Protein AF-A0A4Q2LKN0-F1 (afdb_monomer_lite)

Structure (mmCIF, N/CA/C/O backbone):
data_AF-A0A4Q2LKN0-F1
#
_entry.id   AF-A0A4Q2LKN0-F1
#
loop_
_atom_site.group_PDB
_atom_site.id
_atom_site.type_symbol
_atom_site.label_atom_id
_atom_site.label_alt_id
_atom_site.label_comp_id
_atom_site.label_asym_id
_atom_site.label_entity_id
_atom_site.label_seq_id
_atom_site.pdbx_PDB_ins_code
_atom_site.Cartn_x
_atom_site.Cartn_y
_atom_site.Cartn_z
_atom_site.occupancy
_atom_site.B_iso_or_equiv
_atom_site.auth_seq_id
_atom_site.auth_comp_id
_atom_site.auth_asym_id
_atom_site.auth_atom_id
_atom_site.pdbx_PDB_model_num
ATOM 1 N N . MET A 1 1 ? -2.452 11.863 -11.980 1.00 56.59 1 MET A N 1
ATOM 2 C CA . MET A 1 1 ? -1.831 11.458 -10.700 1.00 56.59 1 MET A CA 1
ATOM 3 C C . MET A 1 1 ? -2.879 10.856 -9.766 1.00 56.59 1 MET A C 1
ATOM 5 O O . MET A 1 1 ? -2.726 9.699 -9.407 1.00 56.59 1 MET A O 1
ATOM 9 N N . GLU A 1 2 ? -3.987 11.557 -9.486 1.00 64.88 2 GLU A N 1
ATOM 10 C CA . GLU A 1 2 ? -5.087 11.066 -8.623 1.00 64.88 2 GLU A CA 1
ATOM 11 C C . GLU A 1 2 ? -5.722 9.738 -9.073 1.00 64.88 2 GLU A C 1
ATOM 13 O O . GLU A 1 2 ? -5.998 8.880 -8.241 1.00 64.88 2 GLU A O 1
ATOM 18 N N . HIS A 1 3 ? -5.898 9.520 -10.384 1.00 76.50 3 HIS A N 1
ATOM 19 C CA . HIS A 1 3 ? -6.513 8.285 -10.893 1.00 76.50 3 HIS A CA 1
ATOM 20 C C . HIS A 1 3 ? -5.721 7.023 -10.511 1.00 76.50 3 HIS A C 1
ATOM 22 O O . HIS A 1 3 ? -6.300 6.041 -10.052 1.00 76.50 3 HIS A O 1
ATOM 28 N N . ASN A 1 4 ? -4.387 7.074 -10.611 1.00 86.88 4 ASN A N 1
ATOM 29 C CA . ASN A 1 4 ? -3.534 5.953 -10.215 1.00 86.88 4 ASN A CA 1
ATOM 30 C C . ASN A 1 4 ? -3.597 5.724 -8.701 1.00 86.88 4 ASN A C 1
ATOM 32 O O . ASN A 1 4 ? -3.577 4.581 -8.261 1.00 86.88 4 ASN A O 1
ATOM 36 N N . MET A 1 5 ? -3.718 6.788 -7.902 1.00 91.00 5 MET A N 1
ATOM 37 C CA . MET A 1 5 ? -3.826 6.664 -6.448 1.00 91.00 5 MET A CA 1
ATOM 38 C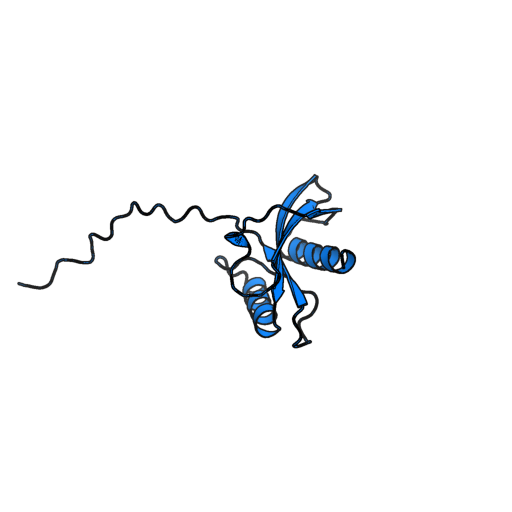 C . MET A 1 5 ? -5.136 6.003 -6.020 1.00 91.00 5 MET A C 1
ATOM 40 O O . MET A 1 5 ? -5.104 5.165 -5.128 1.00 91.00 5 MET A O 1
ATOM 44 N N . ILE A 1 6 ? -6.260 6.307 -6.680 1.00 94.19 6 ILE A N 1
ATOM 45 C CA . ILE A 1 6 ? -7.534 5.610 -6.437 1.00 94.19 6 ILE A CA 1
ATOM 46 C C . ILE A 1 6 ? -7.400 4.113 -6.718 1.00 94.19 6 ILE A C 1
ATOM 48 O O . ILE A 1 6 ? -7.827 3.310 -5.895 1.00 94.19 6 ILE A O 1
ATOM 52 N N . ILE A 1 7 ? -6.773 3.728 -7.833 1.00 95.69 7 ILE A N 1
ATOM 53 C CA . ILE A 1 7 ? -6.571 2.312 -8.180 1.00 95.69 7 ILE A CA 1
ATOM 54 C C . ILE A 1 7 ? -5.670 1.624 -7.148 1.00 95.69 7 ILE A C 1
ATOM 56 O O . ILE A 1 7 ? -5.974 0.527 -6.689 1.00 95.69 7 ILE A O 1
ATOM 60 N N . ILE A 1 8 ? -4.575 2.274 -6.751 1.00 96.12 8 ILE A N 1
ATOM 61 C CA . ILE A 1 8 ? -3.635 1.724 -5.769 1.00 96.12 8 ILE A CA 1
ATOM 62 C C . ILE A 1 8 ? -4.296 1.604 -4.381 1.00 96.12 8 ILE A C 1
ATOM 64 O O . ILE A 1 8 ? -4.141 0.578 -3.721 1.00 96.12 8 ILE A O 1
ATOM 68 N N . ALA A 1 9 ? -5.075 2.605 -3.953 1.00 96.38 9 ALA A N 1
ATOM 69 C CA . ALA A 1 9 ? -5.861 2.542 -2.717 1.00 96.38 9 ALA A CA 1
ATOM 70 C C . ALA A 1 9 ? -6.901 1.418 -2.771 1.00 96.38 9 ALA A C 1
ATOM 72 O O . ALA A 1 9 ? -7.061 0.685 -1.800 1.00 96.38 9 ALA A O 1
ATOM 73 N N . GLN A 1 10 ? -7.582 1.263 -3.909 1.00 97.50 10 GLN A N 1
ATOM 74 C CA . GLN A 1 10 ? -8.560 0.202 -4.120 1.00 97.50 10 GLN A CA 1
ATOM 75 C C . GLN A 1 10 ? -7.911 -1.185 -4.021 1.00 97.50 10 GLN A C 1
ATOM 77 O O . GLN A 1 10 ? -8.448 -2.052 -3.338 1.00 97.50 10 GLN A O 1
ATOM 82 N N . GLY A 1 11 ? -6.729 -1.380 -4.610 1.00 96.69 11 GLY A N 1
ATOM 83 C CA . GLY A 1 11 ? -5.998 -2.642 -4.490 1.00 96.69 11 GLY A CA 1
ATOM 84 C C . GLY A 1 11 ? -5.598 -2.969 -3.048 1.00 96.69 11 GLY A C 1
ATOM 85 O O . GLY A 1 11 ? -5.751 -4.107 -2.609 1.00 96.69 11 GLY A O 1
ATOM 86 N N . LEU A 1 12 ? -5.172 -1.974 -2.260 1.00 96.81 12 LEU A N 1
ATOM 87 C CA . LEU A 1 12 ? -4.929 -2.183 -0.827 1.00 96.81 12 LEU A CA 1
ATOM 88 C C . LEU A 1 12 ? -6.229 -2.503 -0.067 1.00 96.81 12 LEU A C 1
ATOM 90 O O . LEU A 1 12 ? -6.241 -3.385 0.790 1.00 96.81 12 LEU A O 1
ATOM 94 N N . ALA A 1 13 ? -7.330 -1.822 -0.388 1.00 96.12 13 ALA A N 1
ATOM 95 C CA . ALA A 1 13 ? -8.633 -2.067 0.225 1.00 96.12 13 ALA A CA 1
ATOM 96 C C . ALA A 1 13 ? -9.143 -3.494 -0.034 1.00 96.12 13 ALA A C 1
ATOM 98 O O . ALA A 1 13 ? -9.772 -4.087 0.841 1.00 96.12 13 ALA A O 1
ATOM 99 N N . GLU A 1 14 ? -8.850 -4.060 -1.206 1.00 96.06 14 GLU A N 1
ATOM 100 C CA . GLU A 1 14 ? -9.156 -5.452 -1.549 1.00 96.06 14 GLU A CA 1
ATOM 101 C C . GLU A 1 14 ? -8.323 -6.436 -0.729 1.00 96.06 14 GLU A C 1
ATOM 103 O O . GLU A 1 14 ? -8.884 -7.361 -0.140 1.00 96.06 14 GLU A O 1
ATOM 108 N N . VAL A 1 15 ? -7.013 -6.192 -0.612 1.00 94.81 15 VAL A N 1
ATOM 109 C CA . VAL A 1 15 ? -6.111 -6.975 0.250 1.00 94.81 15 VAL A CA 1
ATOM 110 C C . VAL A 1 15 ? -6.606 -6.986 1.701 1.00 94.81 15 VAL A C 1
ATOM 112 O O . VAL A 1 15 ? -6.625 -8.033 2.346 1.00 94.81 15 VAL A O 1
ATOM 115 N N . LEU A 1 16 ? -7.044 -5.829 2.206 1.00 93.25 16 LEU A N 1
ATOM 116 C CA . LEU A 1 16 ? -7.513 -5.643 3.583 1.00 93.25 16 LEU A CA 1
ATOM 117 C C . LEU A 1 16 ? -9.009 -5.943 3.788 1.00 93.25 16 LEU A C 1
ATOM 119 O O . LEU A 1 16 ? -9.499 -5.852 4.914 1.00 93.25 16 LEU A O 1
ATOM 123 N N . GLN A 1 17 ? -9.744 -6.285 2.726 1.00 94.31 17 GLN A N 1
ATOM 124 C CA . GLN A 1 17 ? -11.188 -6.552 2.751 1.00 94.31 17 GLN A CA 1
ATOM 125 C C . GLN A 1 17 ? -12.029 -5.388 3.323 1.00 94.31 17 GLN A C 1
ATOM 127 O O . GLN A 1 17 ? -12.986 -5.595 4.070 1.00 94.31 17 GLN A O 1
ATOM 132 N N . ARG A 1 18 ? -11.685 -4.142 2.970 1.00 91.75 18 ARG A N 1
ATOM 133 C CA . ARG A 1 18 ? -12.349 -2.908 3.452 1.00 91.75 18 ARG A CA 1
ATOM 134 C C . ARG A 1 18 ? -13.510 -2.429 2.579 1.00 91.75 18 ARG A C 1
ATOM 136 O O . ARG A 1 18 ? -14.249 -1.527 2.967 1.00 91.75 18 ARG A O 1
ATOM 143 N N . GLY A 1 19 ? -13.704 -3.058 1.423 1.00 93.88 19 GLY A N 1
ATOM 144 C CA . GLY A 1 19 ? -14.730 -2.687 0.452 1.00 93.88 19 GLY A CA 1
ATOM 145 C C . GLY A 1 19 ? -14.224 -1.673 -0.572 1.00 93.88 19 GLY A C 1
ATOM 146 O O . GLY A 1 19 ? -13.027 -1.580 -0.839 1.00 93.88 19 GLY A O 1
ATOM 147 N N . LYS A 1 20 ? -15.150 -0.949 -1.203 1.00 96.62 20 LYS A N 1
ATOM 148 C CA . LYS A 1 20 ? -14.836 -0.064 -2.327 1.00 96.62 20 LYS A CA 1
ATOM 149 C C . LYS A 1 20 ? -14.480 1.345 -1.864 1.00 96.62 20 LYS A C 1
ATOM 151 O O . LYS A 1 20 ? -15.192 1.942 -1.053 1.00 96.62 20 LYS A O 1
ATOM 156 N N . VAL A 1 21 ? -13.394 1.880 -2.411 1.00 96.25 21 VAL A N 1
ATOM 157 C CA . VAL A 1 21 ? -12.941 3.253 -2.187 1.00 96.25 21 VAL A CA 1
ATOM 158 C C . VAL A 1 21 ? -13.881 4.218 -2.901 1.00 96.25 21 VAL A C 1
ATOM 160 O O . VAL A 1 21 ? -14.131 4.103 -4.101 1.00 96.25 21 VAL A O 1
ATOM 163 N N . ARG A 1 22 ? -14.396 5.193 -2.152 1.00 94.69 22 ARG A N 1
ATOM 164 C CA . ARG A 1 22 ? -15.281 6.245 -2.657 1.00 94.69 22 ARG A CA 1
ATOM 165 C C . ARG A 1 22 ? -14.530 7.548 -2.897 1.00 94.69 22 ARG A C 1
ATOM 167 O O . ARG A 1 22 ? -14.785 8.221 -3.892 1.00 94.69 22 ARG A O 1
ATOM 174 N N . HIS A 1 23 ? -13.664 7.932 -1.964 1.00 93.81 23 HIS A N 1
ATOM 175 C CA . HIS A 1 23 ? -13.000 9.230 -1.991 1.00 93.81 23 HIS A CA 1
ATOM 176 C C . HIS A 1 23 ? -11.638 9.186 -1.296 1.00 93.81 23 HIS A C 1
ATOM 178 O O . HIS A 1 23 ? -11.446 8.394 -0.372 1.00 93.81 23 HIS A O 1
ATOM 184 N N 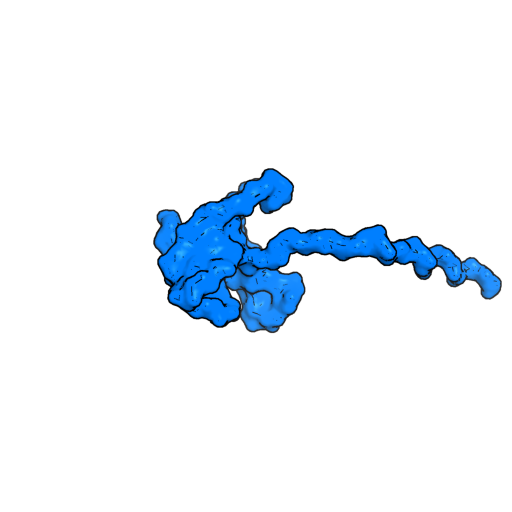. LEU A 1 24 ? -10.724 10.046 -1.748 1.00 94.81 24 LEU A N 1
ATOM 185 C CA . LEU A 1 24 ? -9.388 10.230 -1.194 1.00 94.81 24 LEU A CA 1
ATOM 186 C C . LEU A 1 24 ? -9.200 11.698 -0.816 1.00 94.81 24 LEU A C 1
ATOM 188 O O . LEU A 1 24 ? -9.459 12.576 -1.637 1.00 94.81 24 LEU A O 1
ATOM 192 N N . GLU A 1 25 ? -8.699 11.947 0.387 1.00 94.00 25 GLU A N 1
ATOM 193 C CA . GLU A 1 25 ? -8.377 13.281 0.896 1.00 94.00 25 GLU A CA 1
ATOM 194 C C . GLU A 1 25 ? -6.916 13.308 1.360 1.00 94.00 25 GLU A C 1
ATOM 196 O O . GLU A 1 25 ? -6.391 12.325 1.885 1.00 94.00 25 GLU A O 1
ATOM 201 N N . GLN A 1 26 ? -6.221 14.428 1.156 1.00 90.69 26 GLN A N 1
ATOM 202 C CA . GLN A 1 26 ? -4.849 14.567 1.641 1.00 90.69 26 GLN A CA 1
ATOM 203 C C . GLN A 1 26 ? -4.857 14.626 3.173 1.00 90.69 26 GLN A C 1
ATOM 205 O O . GLN A 1 26 ? -5.387 15.567 3.761 1.00 90.69 26 GLN A O 1
ATOM 210 N N . GLY A 1 27 ? -4.233 13.638 3.811 1.00 87.38 27 GLY A N 1
ATOM 211 C CA . GLY A 1 27 ? -4.061 13.596 5.257 1.00 87.38 27 GLY A CA 1
ATOM 212 C C . GLY A 1 27 ? -2.890 14.460 5.726 1.00 87.38 27 GLY A C 1
ATOM 213 O O . GLY A 1 27 ? -1.998 14.833 4.952 1.00 87.38 27 GLY A O 1
ATOM 214 N N . PHE A 1 28 ? -2.878 14.751 7.027 1.00 83.88 28 PHE A N 1
ATOM 215 C CA . PHE A 1 28 ? -1.787 15.471 7.680 1.00 83.88 28 PHE A CA 1
ATOM 216 C C . PHE A 1 28 ? -0.626 14.534 8.038 1.00 83.88 28 PHE A C 1
ATOM 218 O O . PHE A 1 28 ? -0.823 13.412 8.515 1.00 83.88 28 PHE A O 1
ATOM 225 N N . MET A 1 29 ? 0.598 15.019 7.842 1.00 81.88 29 MET A N 1
ATOM 226 C CA . MET A 1 29 ? 1.814 14.296 8.189 1.00 81.88 29 MET A CA 1
ATOM 227 C C . MET A 1 29 ? 2.822 15.268 8.794 1.00 81.88 29 MET A C 1
ATOM 229 O O . MET A 1 29 ? 3.095 16.325 8.220 1.00 81.88 29 MET A O 1
ATOM 233 N N . THR A 1 30 ? 3.347 14.920 9.964 1.00 79.94 30 THR A N 1
ATOM 234 C CA . THR A 1 30 ? 4.373 15.703 10.658 1.00 79.94 30 THR A CA 1
ATOM 235 C 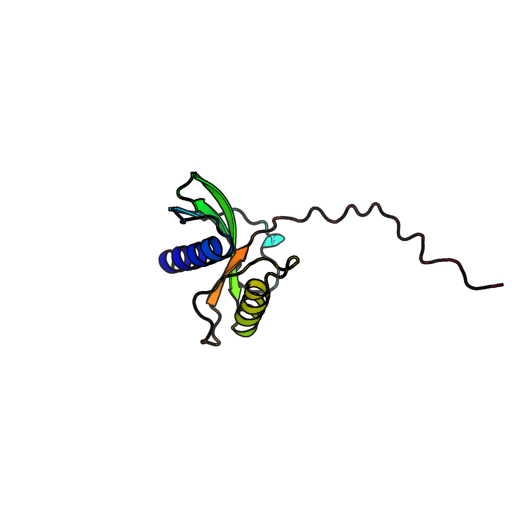C . THR A 1 30 ? 5.733 15.545 9.979 1.00 79.94 30 THR A C 1
ATOM 237 O O . THR A 1 30 ? 5.986 14.572 9.267 1.00 79.94 30 THR A O 1
ATOM 240 N N . ASP A 1 31 ? 6.657 16.470 10.239 1.00 74.31 31 ASP A N 1
ATOM 241 C CA . ASP A 1 31 ? 8.017 16.380 9.690 1.00 74.31 31 ASP A CA 1
ATOM 242 C C . ASP A 1 31 ? 8.779 15.144 10.193 1.00 74.31 31 ASP A C 1
ATOM 244 O O . ASP A 1 31 ? 9.593 14.579 9.467 1.00 74.31 31 ASP A O 1
ATOM 248 N N . ALA A 1 32 ? 8.468 14.664 11.402 1.00 73.00 32 ALA A N 1
ATOM 249 C CA . ALA A 1 32 ? 9.018 13.415 11.928 1.00 73.00 32 ALA A CA 1
ATOM 250 C C . ALA A 1 32 ? 8.537 12.179 11.142 1.00 73.00 32 ALA A C 1
ATOM 252 O O . ALA A 1 32 ? 9.285 11.214 10.999 1.00 73.00 32 ALA A O 1
ATOM 253 N N . GLU A 1 33 ? 7.309 12.212 10.616 1.00 72.50 33 GLU A N 1
ATOM 254 C CA . GLU A 1 33 ? 6.700 11.116 9.850 1.00 72.50 33 GLU A CA 1
ATOM 255 C C . GLU A 1 33 ? 7.111 11.114 8.373 1.00 72.50 33 GLU A C 1
ATOM 257 O O . GLU A 1 33 ? 7.141 10.054 7.754 1.00 72.50 33 GLU A O 1
ATOM 262 N N . ARG A 1 34 ? 7.486 12.272 7.809 1.00 69.38 34 ARG A N 1
ATOM 263 C CA . ARG A 1 34 ? 8.039 12.374 6.441 1.00 69.38 34 ARG A CA 1
ATOM 264 C C . ARG A 1 34 ? 9.315 11.562 6.254 1.00 69.38 34 ARG A C 1
ATOM 266 O O . ARG A 1 34 ? 9.625 11.161 5.135 1.00 69.38 34 ARG A O 1
ATOM 273 N N . GLY A 1 35 ? 10.012 11.267 7.350 1.00 64.12 35 GLY A N 1
ATOM 274 C CA . GLY A 1 35 ? 11.272 10.548 7.318 1.00 64.12 35 GLY A CA 1
ATOM 275 C C . GLY A 1 35 ? 12.371 11.350 6.616 1.00 64.12 35 GLY A C 1
ATOM 276 O O . GLY A 1 35 ? 12.153 12.399 6.020 1.00 64.12 35 GLY A O 1
ATOM 277 N N . TRP A 1 36 ? 13.595 10.840 6.702 1.00 59.03 36 TRP A N 1
A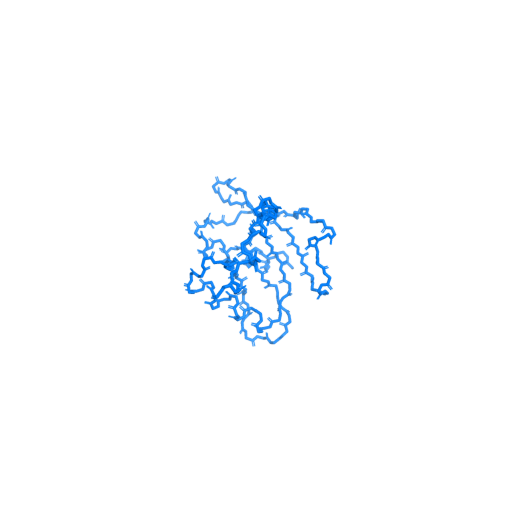TOM 278 C CA . TRP A 1 36 ? 14.780 11.462 6.097 1.00 59.03 36 TRP A CA 1
ATOM 279 C C . TRP A 1 36 ? 15.268 10.676 4.873 1.00 59.03 36 TRP A C 1
ATOM 281 O O . TRP A 1 36 ? 16.349 10.939 4.356 1.00 59.03 36 TRP A O 1
ATOM 291 N N . SER A 1 37 ? 14.501 9.676 4.415 1.00 56.12 37 SER A N 1
ATOM 292 C CA . SER A 1 37 ? 14.962 8.696 3.422 1.00 56.12 37 SER A CA 1
ATOM 293 C C . SER A 1 37 ? 14.918 9.198 1.974 1.00 56.12 37 SER A C 1
ATOM 295 O O . SER A 1 37 ? 15.135 8.404 1.063 1.00 56.12 37 SER A O 1
ATOM 297 N N . GLY A 1 38 ? 14.597 10.477 1.745 1.00 64.38 38 GLY A N 1
ATOM 298 C CA . GLY A 1 38 ? 14.524 11.087 0.412 1.00 64.38 38 GLY A CA 1
ATOM 299 C C . GLY A 1 38 ? 13.403 10.563 -0.496 1.00 64.38 38 GLY A C 1
ATOM 300 O O . GLY A 1 38 ? 13.321 10.997 -1.640 1.00 64.38 38 GLY A O 1
ATOM 301 N N . ALA A 1 39 ? 12.551 9.651 -0.014 1.00 74.50 39 ALA A N 1
ATOM 302 C CA . ALA A 1 39 ? 11.401 9.132 -0.751 1.00 74.50 39 ALA A CA 1
ATOM 303 C C . ALA A 1 39 ? 10.162 9.996 -0.469 1.00 74.50 39 ALA A C 1
ATOM 305 O O . ALA A 1 39 ? 9.933 10.368 0.682 1.00 74.50 39 ALA A O 1
ATOM 306 N N . ASP A 1 40 ? 9.364 10.299 -1.497 1.00 84.19 40 ASP A N 1
ATOM 307 C CA . ASP A 1 40 ? 8.095 11.016 -1.319 1.00 84.19 40 ASP A CA 1
ATOM 308 C C . ASP A 1 40 ? 7.092 10.094 -0.607 1.00 84.19 40 ASP A C 1
ATOM 310 O O . ASP A 1 40 ? 6.779 8.995 -1.081 1.00 84.19 40 ASP A O 1
ATOM 314 N N . VAL A 1 41 ? 6.637 10.535 0.568 1.00 89.12 41 VAL A N 1
ATOM 315 C CA . VAL A 1 41 ? 5.679 9.835 1.425 1.00 89.12 41 VAL A CA 1
ATOM 316 C C . VAL A 1 41 ? 4.508 10.768 1.702 1.00 89.12 41 VAL A C 1
ATOM 318 O O . VAL A 1 41 ? 4.688 11.927 2.083 1.00 89.12 41 VAL A O 1
ATOM 321 N N . ARG A 1 42 ? 3.287 10.256 1.537 1.00 90.19 42 ARG A N 1
ATOM 322 C CA . ARG A 1 42 ? 2.044 11.007 1.727 1.00 90.19 42 ARG A CA 1
ATOM 323 C C . ARG A 1 42 ? 1.050 10.176 2.516 1.00 90.19 42 ARG A C 1
ATOM 325 O O . ARG A 1 42 ? 0.746 9.054 2.132 1.00 90.19 42 ARG A O 1
ATOM 332 N N . ARG A 1 43 ? 0.479 10.742 3.577 1.00 92.50 43 ARG A N 1
ATOM 333 C CA . ARG A 1 43 ? -0.704 10.166 4.225 1.00 92.50 43 ARG A CA 1
ATOM 334 C C . ARG A 1 43 ? -1.953 10.606 3.472 1.00 92.50 43 ARG A C 1
ATOM 336 O O . ARG A 1 43 ? -2.130 11.797 3.232 1.00 92.50 43 ARG A O 1
ATOM 343 N N . ILE A 1 44 ? -2.805 9.657 3.116 1.00 94.00 44 ILE A N 1
ATOM 344 C CA . ILE A 1 44 ? -4.081 9.882 2.438 1.00 94.00 44 ILE A CA 1
ATOM 345 C C . ILE A 1 44 ? -5.190 9.305 3.310 1.00 94.00 44 ILE A C 1
ATOM 347 O O . ILE A 1 44 ? -5.098 8.166 3.762 1.00 94.00 44 ILE A O 1
ATOM 351 N N . GLU A 1 45 ? -6.229 10.091 3.554 1.00 95.06 45 GLU A N 1
ATOM 352 C CA . GLU A 1 45 ? -7.463 9.614 4.165 1.00 95.06 45 GLU A CA 1
ATOM 353 C C . GLU A 1 45 ? -8.347 8.997 3.081 1.00 95.06 45 GLU A C 1
ATOM 355 O O . GLU A 1 45 ? -8.657 9.620 2.064 1.00 95.06 45 GLU A O 1
ATOM 360 N N . VAL A 1 46 ? -8.746 7.749 3.291 1.00 95.44 46 VAL A N 1
ATOM 361 C CA . VAL A 1 46 ? -9.588 6.969 2.390 1.00 95.44 46 VAL A CA 1
ATOM 362 C C . VAL A 1 46 ? -10.977 6.887 2.995 1.00 95.44 46 VAL A C 1
ATOM 364 O O . VAL A 1 46 ? -11.146 6.420 4.118 1.00 95.44 46 VAL A O 1
ATOM 367 N N . THR A 1 47 ? -11.983 7.322 2.241 1.00 95.81 47 THR A N 1
ATOM 368 C CA . THR A 1 47 ? -13.392 7.104 2.583 1.00 95.81 47 THR A CA 1
ATOM 369 C C . THR A 1 47 ? -13.945 5.983 1.715 1.00 95.81 47 THR A C 1
ATOM 371 O O . THR A 1 47 ? -13.891 6.067 0.484 1.00 95.81 47 THR A O 1
ATOM 374 N N . TYR A 1 48 ? -14.509 4.955 2.339 1.00 95.69 48 TYR A N 1
ATOM 375 C CA . TYR A 1 48 ? -15.130 3.819 1.656 1.00 95.69 48 TYR A CA 1
ATOM 376 C C . TYR A 1 48 ? -16.630 4.052 1.405 1.00 95.69 48 TYR A C 1
ATOM 378 O O . TYR A 1 48 ? -17.250 4.955 1.973 1.00 95.69 48 TYR A O 1
ATOM 386 N N . GLU A 1 49 ? -17.249 3.234 0.549 1.00 94.44 49 GLU A N 1
ATOM 387 C CA . GLU A 1 49 ? -18.685 3.342 0.232 1.00 94.44 49 GLU A CA 1
ATOM 388 C C . GLU A 1 49 ? -19.601 3.139 1.453 1.00 94.44 49 GLU A C 1
ATOM 390 O O . GLU A 1 49 ? -20.666 3.750 1.524 1.00 94.44 49 GLU A O 1
ATOM 395 N N . ASN A 1 50 ? -19.167 2.354 2.443 1.00 91.75 50 ASN A N 1
ATOM 396 C CA . ASN A 1 50 ? -19.883 2.155 3.710 1.00 91.75 50 ASN A CA 1
ATOM 397 C C . ASN A 1 50 ? -19.769 3.356 4.680 1.00 91.75 50 ASN A C 1
ATOM 399 O O . ASN A 1 50 ? -20.339 3.314 5.768 1.00 91.75 50 ASN A O 1
ATOM 403 N N . GLY A 1 51 ? -19.033 4.410 4.309 1.00 90.81 51 GLY A N 1
ATOM 404 C CA . GLY A 1 51 ? -18.795 5.598 5.131 1.00 90.81 51 GLY A CA 1
ATOM 405 C C . GLY A 1 51 ? -17.637 5.476 6.127 1.00 90.81 51 GLY A C 1
ATOM 406 O O . GLY A 1 51 ? -17.322 6.461 6.794 1.00 90.81 51 GLY A O 1
ATOM 407 N N . GLN A 1 52 ? -16.985 4.313 6.223 1.00 91.62 52 GLN A N 1
ATOM 408 C CA . GLN A 1 52 ? -15.776 4.137 7.026 1.00 91.62 52 GLN A CA 1
ATOM 409 C C . GLN A 1 52 ? -14.645 5.001 6.461 1.00 91.62 52 GLN A C 1
ATOM 411 O O . GLN A 1 52 ? -14.483 5.115 5.242 1.00 91.62 52 GLN A O 1
ATOM 416 N N . LYS A 1 53 ? -13.870 5.603 7.364 1.00 93.44 53 LYS A N 1
ATOM 417 C CA . LYS A 1 53 ? -12.670 6.371 7.040 1.00 93.44 53 LYS A CA 1
ATOM 418 C C . LYS A 1 53 ? -11.451 5.714 7.670 1.00 93.44 53 LYS A C 1
ATOM 420 O O . LYS A 1 53 ? -11.502 5.342 8.840 1.00 93.44 53 LYS A O 1
ATOM 425 N N . GLU A 1 54 ? -10.371 5.603 6.911 1.00 92.00 54 GLU A N 1
ATOM 426 C CA . GLU A 1 54 ? -9.077 5.095 7.374 1.00 92.00 54 GLU A CA 1
ATOM 427 C C . GLU A 1 54 ? -7.944 5.909 6.753 1.00 92.00 54 GLU A C 1
ATOM 429 O O . GLU A 1 54 ? -8.115 6.508 5.692 1.00 92.00 54 GLU A O 1
ATOM 434 N N . SER A 1 55 ? -6.782 5.936 7.400 1.00 93.50 55 SER A N 1
ATOM 435 C CA . SER A 1 55 ? -5.576 6.497 6.801 1.00 93.50 55 SER A CA 1
ATOM 436 C C . SER A 1 55 ? -4.768 5.414 6.087 1.00 93.50 55 SER A C 1
ATOM 438 O O . SER A 1 55 ? -4.734 4.253 6.489 1.00 93.50 55 SER A O 1
ATOM 440 N N . VAL A 1 56 ? -4.121 5.807 4.995 1.00 94.50 56 VAL A N 1
ATOM 441 C CA . VAL A 1 56 ? -3.238 4.971 4.180 1.00 94.50 56 VAL A CA 1
ATOM 442 C C . VAL A 1 56 ? -1.981 5.769 3.867 1.00 94.50 56 VAL A C 1
ATOM 444 O O . VAL A 1 56 ? -2.045 6.972 3.599 1.00 94.50 56 VAL A O 1
ATOM 447 N N . ILE A 1 57 ? -0.825 5.110 3.879 1.00 93.69 57 ILE A N 1
ATOM 448 C CA . ILE A 1 57 ? 0.444 5.724 3.499 1.00 93.69 57 ILE A CA 1
ATOM 449 C C . ILE A 1 57 ? 0.741 5.412 2.039 1.00 93.69 57 ILE A C 1
ATOM 451 O O . ILE A 1 57 ? 0.862 4.260 1.637 1.00 93.69 57 ILE A O 1
ATOM 455 N N . PHE A 1 58 ? 0.906 6.454 1.242 1.00 93.75 58 PHE A N 1
ATOM 456 C CA . PHE A 1 58 ? 1.452 6.377 -0.100 1.00 93.75 58 PHE A CA 1
ATOM 457 C C . PHE A 1 58 ? 2.945 6.646 -0.055 1.00 93.75 58 PHE A C 1
ATOM 459 O O . PHE A 1 58 ? 3.385 7.615 0.561 1.00 93.75 58 PHE A O 1
ATOM 466 N N . LYS A 1 59 ? 3.719 5.809 -0.738 1.00 92.12 59 LYS A N 1
ATOM 467 C CA . LYS A 1 59 ? 5.167 5.966 -0.851 1.00 92.12 59 LYS A CA 1
ATOM 468 C C . LYS A 1 59 ? 5.632 5.647 -2.265 1.00 92.12 59 LYS A C 1
ATOM 470 O O . LYS A 1 59 ? 5.186 4.658 -2.850 1.00 92.12 59 LYS A O 1
ATOM 475 N N . GLU A 1 60 ? 6.559 6.443 -2.791 1.00 92.31 60 GLU A N 1
ATOM 476 C CA . GLU A 1 60 ? 7.362 6.022 -3.941 1.00 92.31 60 GLU A CA 1
ATOM 477 C C . GLU A 1 60 ? 8.435 5.030 -3.488 1.00 92.31 60 GLU A C 1
ATOM 479 O O . GLU A 1 60 ? 9.291 5.334 -2.655 1.00 92.31 60 GLU A O 1
ATOM 484 N N . ALA A 1 61 ? 8.368 3.816 -4.025 1.00 92.00 61 ALA A N 1
ATOM 485 C CA . ALA A 1 61 ? 9.242 2.717 -3.643 1.00 92.00 61 ALA A CA 1
ATOM 486 C C . ALA A 1 61 ? 9.926 2.126 -4.876 1.00 92.00 61 ALA A C 1
ATOM 488 O O . ALA A 1 61 ? 9.314 2.027 -5.942 1.00 92.00 61 ALA A O 1
ATOM 489 N N . ALA A 1 62 ? 11.185 1.709 -4.730 1.00 93.75 62 ALA A N 1
ATOM 490 C CA . ALA A 1 62 ? 11.925 0.980 -5.761 1.00 93.75 62 ALA A CA 1
ATOM 491 C C . ALA A 1 62 ? 11.391 -0.452 -5.924 1.00 93.75 62 ALA A C 1
ATOM 493 O O . ALA A 1 62 ? 10.776 -0.999 -5.005 1.00 93.75 62 ALA A O 1
ATOM 494 N N . LEU A 1 63 ? 11.677 -1.093 -7.060 1.00 94.38 63 LEU A N 1
ATOM 495 C CA . LEU A 1 63 ? 11.138 -2.415 -7.393 1.00 94.38 63 LEU A CA 1
ATOM 496 C C . LEU A 1 63 ? 11.389 -3.467 -6.304 1.00 94.38 63 LEU A C 1
ATOM 498 O O . LEU A 1 63 ? 10.468 -4.181 -5.910 1.00 94.38 63 LEU A O 1
ATOM 502 N N . LYS A 1 64 ? 12.607 -3.518 -5.749 1.00 94.31 64 LYS A N 1
ATOM 503 C CA . LYS A 1 64 ? 12.950 -4.454 -4.663 1.00 94.31 64 LYS A CA 1
ATOM 504 C C . LYS A 1 64 ? 12.050 -4.292 -3.438 1.00 94.31 64 LYS A C 1
ATOM 506 O O . LYS A 1 64 ? 11.638 -5.290 -2.850 1.00 94.31 64 LYS A O 1
ATOM 511 N N . GLU A 1 65 ? 11.738 -3.056 -3.056 1.00 93.81 65 GLU A N 1
ATOM 512 C CA . GLU A 1 65 ? 10.870 -2.776 -1.910 1.00 93.81 65 GLU A CA 1
ATOM 513 C C . GLU A 1 65 ? 9.424 -3.194 -2.205 1.00 93.81 65 GLU A C 1
ATOM 515 O O . GLU A 1 65 ? 8.818 -3.896 -1.395 1.00 93.81 65 GLU A O 1
ATOM 520 N N . ARG A 1 66 ? 8.906 -2.857 -3.395 1.00 95.19 66 ARG A N 1
ATOM 521 C CA . ARG A 1 66 ? 7.543 -3.227 -3.815 1.00 95.19 66 ARG A CA 1
ATOM 522 C C . ARG A 1 66 ? 7.355 -4.744 -3.859 1.00 95.19 66 ARG A C 1
ATOM 524 O O . ARG A 1 66 ? 6.393 -5.263 -3.300 1.00 95.19 66 ARG A O 1
ATOM 531 N N . MET A 1 67 ? 8.314 -5.466 -4.439 1.00 96.25 67 MET A N 1
ATOM 532 C CA . MET A 1 67 ? 8.310 -6.934 -4.490 1.00 96.25 67 MET A CA 1
ATOM 533 C C . MET A 1 67 ? 8.379 -7.571 -3.100 1.00 96.25 67 MET A C 1
ATOM 535 O O . MET A 1 67 ? 7.674 -8.544 -2.821 1.00 96.25 67 MET A O 1
ATOM 539 N N . THR A 1 68 ? 9.206 -7.011 -2.213 1.00 95.50 68 THR A N 1
ATOM 540 C CA . THR A 1 68 ? 9.349 -7.508 -0.839 1.00 95.50 68 THR A CA 1
ATOM 541 C C . THR A 1 68 ? 8.038 -7.362 -0.075 1.00 95.50 68 THR A C 1
ATOM 543 O O . THR A 1 68 ? 7.544 -8.336 0.490 1.00 95.50 68 THR A O 1
ATOM 546 N N . LEU A 1 69 ? 7.436 -6.170 -0.092 1.00 95.31 69 LEU A N 1
ATOM 547 C CA . LEU A 1 69 ? 6.201 -5.916 0.645 1.00 95.31 69 LEU A CA 1
ATOM 548 C C . LEU A 1 69 ? 5.004 -6.663 0.060 1.00 95.31 69 LEU A C 1
ATOM 550 O O . LEU A 1 69 ? 4.192 -7.175 0.829 1.00 95.31 69 LEU A O 1
ATOM 554 N N . LYS A 1 70 ? 4.936 -6.825 -1.266 1.00 95.38 70 LYS A N 1
ATOM 555 C CA . LYS A 1 70 ? 3.950 -7.714 -1.886 1.00 95.38 70 LYS A CA 1
ATOM 556 C C . LYS A 1 70 ? 4.080 -9.141 -1.352 1.00 95.38 70 LYS A C 1
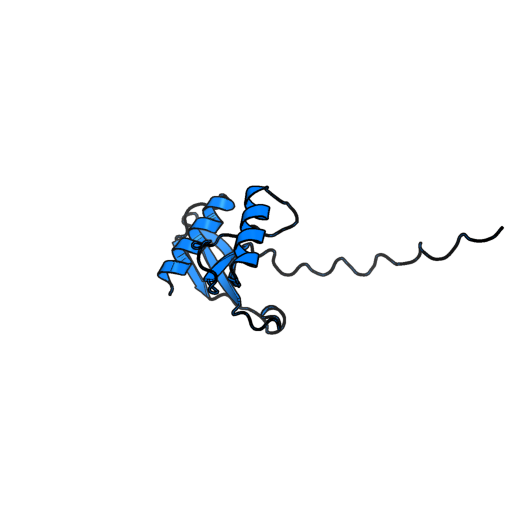ATOM 558 O O . LYS A 1 70 ? 3.097 -9.713 -0.903 1.00 95.38 70 LYS A O 1
ATOM 563 N N . THR A 1 71 ? 5.291 -9.697 -1.354 1.00 95.81 71 THR A N 1
ATOM 564 C CA . THR A 1 71 ? 5.527 -11.073 -0.889 1.00 95.81 71 THR A CA 1
ATOM 565 C C . THR A 1 71 ? 5.110 -11.251 0.572 1.00 95.81 71 THR A C 1
ATOM 567 O O . THR A 1 71 ? 4.457 -12.234 0.911 1.00 95.81 71 THR A O 1
ATOM 570 N N . LEU A 1 72 ? 5.443 -10.288 1.438 1.00 95.56 72 LEU A N 1
ATOM 571 C CA . LEU A 1 72 ? 5.054 -10.317 2.853 1.00 95.56 72 LEU A CA 1
ATOM 572 C C . LEU A 1 72 ? 3.535 -10.186 3.043 1.00 95.56 72 LEU A C 1
ATOM 574 O O . LEU A 1 72 ? 2.965 -10.853 3.908 1.00 95.56 72 LEU A O 1
ATOM 578 N N . THR A 1 73 ? 2.888 -9.369 2.211 1.00 94.81 73 THR A N 1
ATOM 579 C CA . THR A 1 73 ? 1.431 -9.197 2.191 1.00 94.81 73 THR A CA 1
ATOM 580 C C . THR A 1 73 ? 0.729 -10.485 1.755 1.00 94.81 73 THR A C 1
ATOM 582 O O . THR A 1 73 ? -0.152 -10.964 2.464 1.00 94.81 73 THR A O 1
ATOM 585 N N . ASP A 1 74 ? 1.165 -11.103 0.652 1.00 93.50 74 ASP A N 1
ATOM 586 C CA . ASP A 1 74 ? 0.606 -12.361 0.132 1.00 93.50 74 ASP A CA 1
ATOM 587 C C . ASP A 1 74 ? 0.738 -13.515 1.146 1.00 93.50 74 ASP A C 1
ATOM 589 O O . ASP A 1 74 ? -0.110 -14.403 1.213 1.00 93.50 74 ASP A O 1
ATOM 593 N N . GLN A 1 75 ? 1.801 -13.504 1.958 1.00 93.88 75 GLN A N 1
ATOM 594 C CA . GLN A 1 75 ? 2.031 -14.483 3.026 1.00 93.88 75 GLN A CA 1
ATOM 595 C C . GLN A 1 75 ? 1.186 -14.228 4.287 1.00 93.88 75 GLN A C 1
ATOM 597 O O . GLN A 1 75 ? 1.218 -15.041 5.213 1.00 93.88 75 GLN A O 1
ATOM 602 N N . GLY A 1 76 ? 0.453 -13.113 4.359 1.00 88.75 76 GLY A N 1
ATOM 603 C CA . GLY A 1 76 ? -0.326 -12.730 5.537 1.00 88.75 76 GLY A CA 1
ATOM 604 C C . GLY A 1 76 ? 0.545 -12.441 6.764 1.00 88.75 76 GLY A C 1
ATOM 605 O O . GLY A 1 76 ? 0.162 -12.767 7.894 1.00 88.75 76 GLY A O 1
ATOM 606 N N . HIS A 1 77 ? 1.745 -11.884 6.561 1.00 86.44 77 HIS A N 1
ATOM 607 C CA . HIS A 1 77 ? 2.681 -11.618 7.649 1.00 86.44 77 HIS A CA 1
ATOM 608 C C . HIS A 1 77 ? 2.125 -10.558 8.614 1.00 86.44 77 HIS A C 1
ATOM 610 O O . HIS A 1 77 ? 1.922 -9.408 8.250 1.00 86.44 77 HIS A O 1
ATOM 616 N N . ARG A 1 78 ? 1.916 -10.929 9.883 1.00 79.81 78 ARG A N 1
ATOM 617 C CA . ARG A 1 78 ? 1.191 -10.088 10.859 1.00 79.81 78 ARG A CA 1
ATOM 618 C C . ARG A 1 78 ? 1.958 -8.868 11.379 1.00 79.81 78 ARG A C 1
ATOM 620 O O . ARG A 1 78 ? 1.345 -7.988 11.967 1.00 79.81 78 ARG A O 1
ATOM 627 N N . ASN A 1 79 ? 3.280 -8.832 11.210 1.00 83.81 79 ASN A N 1
ATOM 628 C CA . ASN A 1 79 ? 4.140 -7.757 11.732 1.00 83.81 79 ASN A CA 1
ATOM 629 C C . ASN A 1 79 ? 4.660 -6.825 10.629 1.00 83.81 79 ASN A C 1
ATOM 631 O O . ASN A 1 79 ? 5.598 -6.061 10.851 1.00 83.81 79 ASN A O 1
ATOM 635 N N . THR A 1 80 ? 4.099 -6.928 9.428 1.00 87.88 80 THR A N 1
ATOM 636 C CA . THR A 1 80 ? 4.419 -6.060 8.300 1.00 87.88 80 THR A CA 1
ATOM 637 C C . THR A 1 80 ? 3.111 -5.447 7.825 1.00 87.88 80 THR A C 1
ATOM 639 O O . THR A 1 80 ? 2.153 -6.198 7.663 1.00 87.88 80 THR A O 1
ATOM 642 N N . PRO A 1 81 ? 3.041 -4.121 7.625 1.00 92.62 81 PRO A N 1
ATOM 643 C CA . PRO A 1 81 ? 1.839 -3.511 7.078 1.00 92.62 81 PRO A CA 1
ATOM 644 C C . PRO A 1 81 ? 1.536 -4.109 5.706 1.00 92.62 81 PRO A C 1
ATOM 646 O O . PRO A 1 81 ? 2.455 -4.329 4.906 1.00 92.62 81 PRO A O 1
ATOM 649 N N . ALA A 1 82 ? 0.257 -4.354 5.431 1.00 95.44 82 ALA A N 1
ATOM 650 C CA . ALA A 1 82 ? -0.152 -4.757 4.096 1.00 95.44 82 ALA A CA 1
ATOM 651 C C . ALA A 1 82 ? 0.203 -3.656 3.091 1.00 95.44 82 ALA A C 1
ATOM 653 O O . ALA A 1 82 ? 0.120 -2.464 3.398 1.00 95.44 82 ALA A O 1
ATOM 654 N N . ALA A 1 83 ? 0.591 -4.045 1.881 1.00 97.06 83 ALA A N 1
ATOM 655 C CA . ALA A 1 83 ? 0.921 -3.096 0.833 1.00 97.06 83 ALA A CA 1
ATOM 656 C C . ALA A 1 83 ? 0.395 -3.545 -0.526 1.00 97.06 83 ALA A C 1
ATOM 658 O O . ALA A 1 83 ? 0.289 -4.736 -0.818 1.00 97.06 83 ALA A O 1
ATOM 659 N N . PHE A 1 84 ? 0.121 -2.568 -1.383 1.00 97.38 84 PHE A N 1
ATOM 660 C CA . PHE A 1 84 ? -0.292 -2.791 -2.757 1.00 97.38 84 PHE A CA 1
ATOM 661 C C . PHE A 1 84 ? 0.386 -1.797 -3.698 1.00 97.38 84 PHE A C 1
ATOM 663 O O . PHE A 1 84 ? 0.369 -0.586 -3.469 1.00 97.38 84 PHE A O 1
ATOM 670 N N . SER A 1 85 ? 0.949 -2.303 -4.794 1.00 95.88 85 SER A N 1
ATOM 671 C CA . SER A 1 85 ? 1.419 -1.491 -5.915 1.00 95.88 85 SER A CA 1
ATOM 672 C C . SER A 1 85 ? 0.904 -2.070 -7.224 1.00 95.88 85 SER A C 1
ATOM 674 O O . SER A 1 85 ? 0.798 -3.286 -7.371 1.00 95.88 85 SER A O 1
ATOM 676 N N . LEU A 1 86 ? 0.604 -1.183 -8.170 1.00 93.31 86 LEU A N 1
ATOM 677 C CA . LEU A 1 86 ? 0.106 -1.548 -9.492 1.00 93.31 86 LEU A CA 1
ATOM 678 C C . LEU A 1 86 ? 1.202 -2.146 -10.390 1.00 93.31 86 LEU A C 1
ATOM 680 O O . LEU A 1 86 ? 0.901 -2.961 -11.253 1.00 93.31 86 LEU A O 1
ATOM 684 N N . ASP A 1 87 ? 2.458 -1.730 -10.198 1.00 90.44 87 ASP A N 1
ATOM 685 C CA . ASP A 1 87 ? 3.585 -2.065 -11.074 1.00 90.44 87 ASP A CA 1
ATOM 686 C C . ASP A 1 87 ? 4.704 -2.756 -10.286 1.00 90.44 87 ASP A C 1
ATOM 688 O O . ASP A 1 87 ? 5.305 -2.197 -9.360 1.00 90.44 87 ASP A O 1
ATOM 692 N N . LEU A 1 88 ? 4.989 -3.991 -10.689 1.00 90.94 88 LEU A N 1
ATOM 693 C CA . LEU A 1 88 ? 5.954 -4.895 -10.069 1.00 90.94 88 LEU A CA 1
ATOM 694 C C . LEU A 1 88 ? 7.007 -5.386 -11.070 1.00 90.94 88 LEU A C 1
ATOM 696 O O . LEU A 1 88 ? 7.710 -6.352 -10.792 1.00 90.94 88 LEU A O 1
ATOM 700 N N . GLU A 1 89 ? 7.107 -4.742 -12.232 1.00 91.31 89 GLU A N 1
ATOM 701 C CA . GLU A 1 89 ? 7.993 -5.178 -13.317 1.00 91.31 89 GLU A CA 1
ATOM 702 C C . GLU A 1 89 ? 9.047 -4.121 -13.648 1.00 91.31 89 GLU A C 1
ATOM 704 O O . GLU A 1 89 ? 10.180 -4.460 -13.989 1.00 91.31 89 GLU A O 1
ATOM 709 N N . ILE A 1 90 ? 8.705 -2.836 -13.514 1.00 91.50 90 ILE A N 1
ATOM 710 C CA . ILE A 1 90 ? 9.594 -1.733 -13.883 1.00 91.50 90 ILE A CA 1
ATOM 711 C C . ILE A 1 90 ? 10.505 -1.364 -12.705 1.00 91.50 90 ILE A C 1
ATOM 713 O O . ILE A 1 90 ? 10.040 -1.176 -11.582 1.00 91.50 90 ILE A O 1
ATOM 717 N N . ASP A 1 91 ? 11.808 -1.207 -12.952 1.00 90.81 91 ASP A N 1
ATOM 718 C CA . ASP A 1 91 ? 12.787 -0.885 -11.896 1.00 90.81 91 ASP A CA 1
ATOM 719 C C . ASP A 1 91 ? 12.670 0.562 -11.364 1.00 90.81 91 ASP A C 1
ATOM 721 O O . ASP A 1 91 ? 13.105 0.879 -10.257 1.00 90.81 91 ASP A O 1
ATOM 725 N N . GLU A 1 92 ? 12.012 1.444 -12.121 1.00 91.06 92 GLU A N 1
ATOM 726 C CA . GLU A 1 92 ? 11.723 2.820 -11.715 1.00 91.06 92 GLU A CA 1
ATOM 727 C C . GLU A 1 92 ? 10.910 2.885 -10.406 1.00 91.06 92 GLU A C 1
ATOM 729 O O . GLU A 1 92 ? 10.055 2.023 -10.147 1.00 91.06 92 GLU A O 1
ATOM 734 N N . PRO A 1 93 ? 11.113 3.927 -9.579 1.00 90.38 93 PRO A N 1
ATOM 735 C CA . PRO A 1 93 ? 10.241 4.201 -8.448 1.00 90.38 93 PRO A CA 1
ATOM 736 C C . PRO A 1 93 ? 8.783 4.363 -8.891 1.00 90.38 93 PRO A C 1
ATOM 738 O O . PRO A 1 93 ? 8.463 5.083 -9.839 1.00 90.38 93 PRO A O 1
ATOM 741 N N . ARG A 1 94 ? 7.885 3.671 -8.191 1.00 93.25 94 ARG A N 1
ATOM 742 C CA . ARG A 1 94 ? 6.439 3.723 -8.427 1.00 93.25 94 ARG A CA 1
ATOM 743 C C . ARG A 1 94 ? 5.715 3.875 -7.102 1.00 93.25 94 ARG A C 1
ATOM 745 O O . ARG A 1 94 ? 6.194 3.414 -6.063 1.00 93.25 94 ARG A O 1
ATOM 752 N N . TRP A 1 95 ? 4.546 4.499 -7.164 1.00 93.88 95 TRP A N 1
ATOM 753 C CA . TRP A 1 95 ? 3.662 4.638 -6.018 1.00 93.88 95 TRP A CA 1
ATOM 754 C C . TRP A 1 95 ? 3.140 3.280 -5.545 1.00 93.88 95 TRP A C 1
ATOM 756 O O . TRP A 1 95 ? 2.809 2.383 -6.329 1.00 93.88 95 TRP A O 1
ATOM 766 N N . MET A 1 96 ? 3.048 3.157 -4.232 1.00 95.06 96 MET A N 1
ATOM 767 C CA . MET A 1 96 ? 2.517 2.009 -3.516 1.00 95.06 96 MET A CA 1
ATOM 768 C C . MET A 1 96 ? 1.705 2.530 -2.333 1.00 95.06 96 MET A C 1
ATOM 770 O O . MET A 1 96 ? 2.116 3.500 -1.693 1.00 95.06 96 MET A O 1
ATOM 774 N N . ALA A 1 97 ? 0.564 1.903 -2.059 1.00 96.44 97 ALA A N 1
ATOM 775 C CA . ALA A 1 97 ? -0.195 2.124 -0.838 1.00 96.44 97 ALA A CA 1
ATOM 776 C C . ALA A 1 97 ? 0.239 1.106 0.212 1.00 96.44 97 ALA A C 1
ATOM 778 O O . ALA A 1 97 ? 0.458 -0.063 -0.097 1.00 96.44 97 ALA A O 1
ATOM 779 N N . ILE A 1 98 ? 0.354 1.567 1.446 1.00 95.69 98 ILE A N 1
ATOM 780 C CA . ILE A 1 98 ? 0.780 0.808 2.611 1.00 95.69 98 ILE A CA 1
ATOM 781 C C . ILE A 1 98 ? -0.227 1.094 3.720 1.00 95.69 98 ILE A C 1
ATOM 783 O O . ILE A 1 98 ? -0.626 2.244 3.925 1.00 95.69 98 ILE A O 1
ATOM 787 N N . GLU A 1 99 ? -0.640 0.052 4.429 1.00 94.81 99 GLU A N 1
ATOM 788 C CA . GLU A 1 99 ? -1.481 0.164 5.614 1.00 94.81 99 GLU A CA 1
ATOM 789 C C . GLU A 1 99 ? -0.850 1.126 6.632 1.00 94.81 99 GLU A C 1
ATOM 791 O O . GLU A 1 99 ? 0.309 0.972 7.029 1.00 94.81 99 GLU A O 1
ATOM 796 N N . ASP A 1 100 ? -1.615 2.135 7.052 1.00 92.50 100 ASP A N 1
ATOM 797 C CA . ASP A 1 100 ? -1.185 3.049 8.102 1.00 92.50 100 ASP A CA 1
ATOM 798 C C . ASP A 1 100 ? -1.492 2.434 9.469 1.00 92.50 100 ASP A C 1
ATOM 800 O O . ASP A 1 100 ? -2.619 2.465 9.959 1.00 92.50 100 ASP A O 1
ATOM 804 N N . LEU A 1 101 ? -0.465 1.878 10.106 1.00 87.00 101 LEU A N 1
ATOM 805 C CA . LEU A 1 101 ? -0.566 1.332 11.463 1.00 87.00 101 LEU A CA 1
ATOM 806 C C . LEU A 1 101 ? -0.584 2.431 12.544 1.00 87.00 101 LEU A C 1
ATOM 808 O O . LEU A 1 101 ? -0.643 2.132 13.740 1.00 87.00 101 LEU A O 1
ATOM 812 N N . GLY A 1 102 ? -0.527 3.702 12.133 1.00 78.56 102 GLY A N 1
ATOM 813 C CA . GLY A 1 102 ? -0.453 4.854 13.011 1.00 78.56 102 GLY A CA 1
ATOM 814 C C . GLY A 1 102 ? 0.888 4.968 13.731 1.00 78.56 102 GLY A C 1
ATOM 815 O O . GLY A 1 102 ? 1.835 4.202 13.537 1.00 78.56 102 GLY A O 1
ATOM 816 N N . SER A 1 103 ? 0.972 5.957 14.615 1.00 61.31 103 SER A N 1
ATOM 817 C CA . SER A 1 103 ? 2.082 6.034 15.554 1.00 61.31 103 SER A CA 1
ATOM 818 C C . SER A 1 103 ? 1.890 4.957 16.617 1.00 61.31 103 SER A C 1
ATOM 820 O O . SER A 1 103 ? 1.034 5.063 17.499 1.00 61.31 103 SER A O 1
ATOM 822 N N . VAL A 1 104 ? 2.727 3.920 16.572 1.00 49.62 104 VAL A N 1
ATOM 823 C CA . VAL A 1 104 ? 2.983 3.108 17.761 1.00 49.62 104 VAL A CA 1
ATOM 824 C C . VAL A 1 104 ? 3.447 4.094 18.829 1.00 49.62 104 VAL A C 1
ATOM 826 O O . VAL A 1 104 ? 4.560 4.615 18.759 1.00 49.62 104 VAL A O 1
ATOM 829 N N . LYS A 1 105 ? 2.591 4.394 19.816 1.00 40.19 105 LYS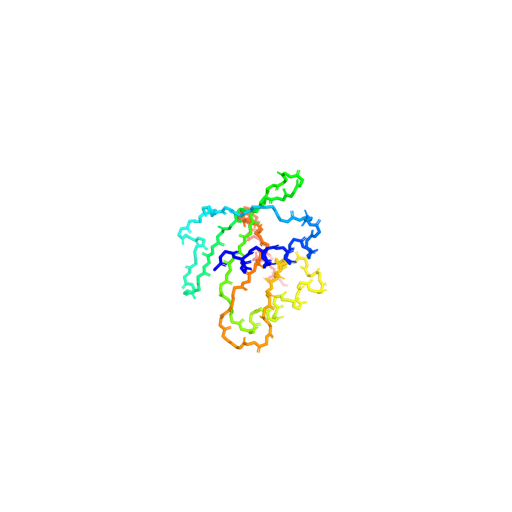 A N 1
ATOM 830 C CA . LYS A 1 105 ? 3.074 4.926 21.093 1.00 40.19 105 LYS A CA 1
ATOM 831 C C . LYS A 1 105 ? 4.161 3.948 21.502 1.00 40.19 105 LYS A C 1
ATOM 833 O O . LYS A 1 105 ? 3.833 2.773 21.669 1.00 40.19 105 LYS A O 1
ATOM 838 N N . SER A 1 106 ? 5.419 4.398 21.547 1.00 37.94 106 SER A N 1
ATOM 839 C CA . SER A 1 106 ? 6.569 3.580 21.938 1.00 37.94 106 SER A CA 1
ATOM 840 C C . SER A 1 106 ? 6.142 2.572 22.999 1.00 37.94 106 SER A C 1
ATOM 842 O O . SER A 1 106 ? 5.407 2.980 23.910 1.00 37.94 106 SER A O 1
ATOM 844 N N . PRO A 1 107 ? 6.563 1.293 22.925 1.00 40.31 107 PRO A N 1
ATOM 845 C CA . PRO A 1 107 ? 6.304 0.383 24.030 1.00 40.31 107 PRO A CA 1
ATOM 846 C C . PRO A 1 107 ? 6.749 1.116 25.289 1.00 40.31 107 PRO A C 1
ATOM 848 O O . PRO A 1 107 ? 7.857 1.656 25.309 1.00 40.31 107 PRO A O 1
ATOM 851 N N . LEU A 1 108 ? 5.833 1.259 26.254 1.00 39.75 108 LEU A N 1
ATOM 852 C CA . LEU A 1 108 ? 6.070 1.986 27.495 1.00 39.75 108 LEU A CA 1
ATOM 853 C C . LEU A 1 108 ? 7.476 1.619 27.978 1.00 39.75 108 LEU A C 1
ATOM 855 O O . LEU A 1 108 ? 7.714 0.482 28.385 1.00 39.75 108 LEU A O 1
ATOM 859 N N . LEU A 1 109 ? 8.413 2.568 27.909 1.00 42.78 109 LEU A N 1
ATOM 860 C CA . LEU A 1 109 ? 9.813 2.425 28.331 1.00 42.78 109 LEU A CA 1
ATOM 861 C C . LEU A 1 109 ? 9.924 2.330 29.870 1.00 42.78 109 LEU A C 1
ATOM 863 O O . LEU A 1 109 ? 10.871 2.802 30.484 1.00 42.78 109 LEU A O 1
ATOM 867 N N . HIS A 1 110 ? 8.935 1.700 30.504 1.00 39.09 110 HIS A N 1
ATOM 868 C CA . HIS A 1 110 ? 8.814 1.451 31.933 1.00 39.09 110 HIS A CA 1
ATOM 869 C C . HIS A 1 110 ? 8.838 -0.048 32.272 1.00 39.09 110 HIS A C 1
ATOM 871 O O . HIS A 1 110 ? 8.440 -0.434 33.366 1.00 39.09 110 HIS A O 1
ATOM 877 N N . VAL A 1 111 ? 9.369 -0.906 31.393 1.00 45.56 111 VAL A N 1
ATOM 878 C CA . VAL A 1 111 ? 9.813 -2.257 31.783 1.00 45.56 111 VAL A CA 1
ATOM 879 C C . VAL A 1 111 ? 11.336 -2.321 31.714 1.00 45.56 111 VAL A C 1
ATOM 881 O O . VAL A 1 111 ? 11.957 -2.838 30.795 1.00 45.56 111 VAL A O 1
ATOM 884 N N . ILE A 1 112 ? 11.910 -1.657 32.710 1.00 46.12 112 ILE A N 1
ATOM 885 C CA . ILE A 1 112 ? 13.172 -1.925 33.399 1.00 46.12 112 ILE A CA 1
ATOM 886 C C . ILE A 1 112 ? 14.029 -3.062 32.790 1.00 46.12 112 ILE A C 1
ATOM 888 O O . ILE A 1 112 ? 13.802 -4.250 33.019 1.00 46.12 112 ILE A O 1
ATOM 892 N N . TRP A 1 113 ? 15.133 -2.673 32.150 1.00 37.72 113 TRP A N 1
ATOM 893 C CA . TRP A 1 113 ? 16.324 -3.497 31.907 1.00 37.72 113 TRP A CA 1
ATOM 894 C C . TRP A 1 113 ? 17.061 -3.850 33.230 1.00 37.72 113 TRP A C 1
ATOM 896 O O . TRP A 1 113 ? 18.201 -3.445 33.440 1.00 37.72 113 TRP A O 1
ATOM 906 N N . ARG A 1 114 ? 16.443 -4.592 34.166 1.00 40.72 114 ARG A N 1
ATOM 907 C CA . ARG A 1 114 ? 17.114 -5.093 35.404 1.00 40.72 114 ARG A CA 1
ATOM 908 C C . ARG A 1 114 ? 17.204 -6.613 35.523 1.00 40.72 114 ARG A C 1
ATOM 910 O O . ARG A 1 114 ? 17.311 -7.128 36.630 1.00 40.72 114 ARG A O 1
ATOM 917 N N . LEU A 1 115 ? 17.229 -7.355 34.420 1.00 43.84 115 LEU A N 1
ATOM 918 C CA . LEU A 1 115 ? 17.504 -8.800 34.496 1.00 43.84 115 LEU A CA 1
ATOM 919 C C . LEU A 1 115 ? 18.708 -9.282 33.682 1.00 43.84 115 LEU A C 1
ATOM 921 O O . LEU A 1 115 ? 18.933 -10.483 33.616 1.00 43.84 115 LEU A O 1
ATOM 925 N N . CYS A 1 116 ? 19.549 -8.381 33.158 1.00 40.97 116 CYS A N 1
ATOM 926 C CA . CYS A 1 116 ? 20.794 -8.789 32.489 1.00 40.97 116 CYS A CA 1
ATOM 927 C C . CYS A 1 116 ? 22.077 -8.598 33.316 1.00 40.97 116 CYS A C 1
ATOM 929 O O . CYS A 1 116 ? 23.166 -8.903 32.838 1.00 40.97 116 CYS A O 1
ATOM 931 N N . THR A 1 117 ? 21.983 -8.175 34.577 1.00 50.59 117 THR A N 1
ATOM 932 C CA . THR A 1 117 ? 23.139 -8.107 35.483 1.00 50.59 117 THR A CA 1
ATOM 933 C C . THR A 1 117 ? 22.842 -8.848 36.775 1.00 50.59 117 THR A C 1
ATOM 935 O O . THR A 1 117 ? 22.283 -8.267 37.698 1.00 50.59 117 THR A O 1
ATOM 938 N N . MET A 1 118 ? 23.211 -10.131 36.806 1.00 44.59 118 MET A N 1
ATOM 939 C CA . MET A 1 118 ? 23.781 -10.877 37.944 1.00 44.59 118 MET A CA 1
ATOM 940 C C . MET A 1 118 ? 23.329 -12.338 37.912 1.00 44.59 118 MET A C 1
ATOM 942 O O . MET A 1 118 ? 22.316 -12.676 38.504 1.00 44.59 118 MET A O 1
ATOM 946 N N . ARG A 1 119 ? 24.125 -13.202 37.270 1.00 45.09 119 ARG A N 1
ATOM 947 C CA . ARG A 1 119 ? 24.650 -14.454 37.857 1.00 45.09 119 ARG A CA 1
ATOM 948 C C . ARG A 1 119 ? 25.840 -14.942 37.022 1.00 45.09 119 ARG A C 1
ATOM 950 O O . ARG A 1 119 ? 25.719 -15.808 36.166 1.00 45.09 119 ARG A O 1
ATOM 957 N N . ARG A 1 120 ? 27.019 -14.382 37.294 1.00 45.66 120 ARG A N 1
ATOM 958 C CA . ARG A 1 120 ? 28.268 -15.155 37.254 1.00 45.66 120 ARG A CA 1
ATOM 959 C C . ARG A 1 120 ? 28.938 -14.997 38.612 1.00 45.66 120 ARG A C 1
ATOM 961 O O . ARG A 1 120 ? 29.015 -13.874 39.102 1.00 45.66 120 ARG A O 1
ATOM 968 N N . LYS A 1 121 ? 29.459 -16.121 39.110 1.00 38.00 121 LYS A N 1
ATOM 969 C CA . LYS A 1 121 ? 30.130 -16.381 40.396 1.00 38.00 121 LYS A CA 1
ATOM 970 C C . LYS A 1 121 ? 29.188 -16.801 41.530 1.00 38.00 121 LYS A C 1
ATOM 972 O O . LYS A 1 121 ? 28.563 -15.964 42.170 1.00 38.00 121 LYS A O 1
ATOM 977 N N . ALA A 1 122 ? 29.118 -18.105 41.777 1.00 43.44 122 ALA A N 1
ATOM 978 C CA . ALA A 1 122 ? 30.041 -18.763 42.703 1.00 43.44 122 ALA A CA 1
ATOM 979 C C . ALA A 1 122 ? 30.511 -20.069 42.052 1.00 43.44 122 ALA A C 1
ATOM 981 O O . ALA A 1 122 ? 29.676 -20.666 41.335 1.00 43.44 122 ALA A O 1
#

Foldseek 3Di:
DVVQVLVQVQQLCVLVVVAHWDDKDFDDDDPVRCDPPPKGKTWIWTQHPVRDIFIKIKIFDFLVVQVVLCVCSVVVPPVAWRKGDPDNDDRGTGIMITHPPDDPPPPPPPPDPPPPDDDDDD

Secondary structure (DSSP, 8-state):
-HHHHHHHHHHHHHHTT---EEEEEEPP--HHHH-SSS--EEEEEEEETTS-EEEEEEEEE-HHHHHHHHHHHHTT-TTS--EEES-SS-SS-EEEEEE---------TTS---SSS-----

Radius of gyration: 18.45 Å; chains: 1; bounding box: 50×35×57 Å

Sequence (122 aa):
MEHNMIIIAQGLAEVLQRGKVRHLEQGFMTDAERGWSGADVRRIEVTYENGQKESVIFKEAALKERMTLKTLTDQGHRNTPAAFSLDLEIDEPRWMAIEDLGSVKSPLLHVIWRLCTMRRKA

pLDDT: mean 82.06, std 19.16, range [37.72, 97.5]